Protein AF-A0A1Q8LEY6-F1 (afdb_monomer)

Radius of gyration: 13.48 Å; Cα contacts (8 Å, |Δi|>4): 35; chains: 1; bounding box: 34×35×33 Å

Sequence (63 aa):
MPPAPRPRTDDDLPACVTVLRAVHDTDRYPSTWPADPVAFLSPPGLVTALVVTAGGSRGTPPC

Mean predicted aligned error: 6.33 Å

pLDDT: mean 87.29, std 14.31, range [47.78, 96.69]

Solvent-accessible surface area (backbone atoms only — not comparable to full-atom values): 4239 Å² total; per-residue (Å²): 130,83,66,73,72,39,81,56,55,79,85,47,45,69,58,52,45,54,54,46,48,54,37,28,75,74,71,44,39,59,78,64,82,62,96,51,57,62,51,68,77,56,45,93,84,69,87,79,58,68,43,60,78,76,82,84,75,88,72,78,78,84,132

Nearest PDB structures (foldseek):
  7zkt-assembly4_H  TM=6.087E-01  e=4.078E+00  Physcomitrium patens

Secondary structure (DSSP, 8-state):
-PPPPEE--GGGHHHHHHHHHHHHHHH--SSS--S-HHHHHS-TT----EE--PPS--PPPP-

Structure (mmCIF, N/CA/C/O backbone):
data_AF-A0A1Q8LEY6-F1
#
_entry.id   AF-A0A1Q8LEY6-F1
#
loop_
_atom_site.group_PDB
_atom_site.id
_atom_site.type_symbol
_atom_site.label_atom_id
_atom_site.label_alt_id
_atom_site.label_comp_id
_atom_site.label_asym_id
_atom_site.label_entity_id
_atom_site.label_seq_id
_atom_site.pdbx_PDB_ins_code
_atom_site.Cartn_x
_atom_site.Cartn_y
_atom_site.Cartn_z
_atom_site.occupancy
_atom_site.B_iso_or_equiv
_atom_site.auth_seq_id
_atom_site.auth_comp_id
_atom_site.auth_asym_id
_atom_site.auth_atom_id
_atom_site.pdbx_PDB_model_num
ATOM 1 N N . MET A 1 1 ? 4.953 22.713 -10.136 1.00 64.38 1 MET A N 1
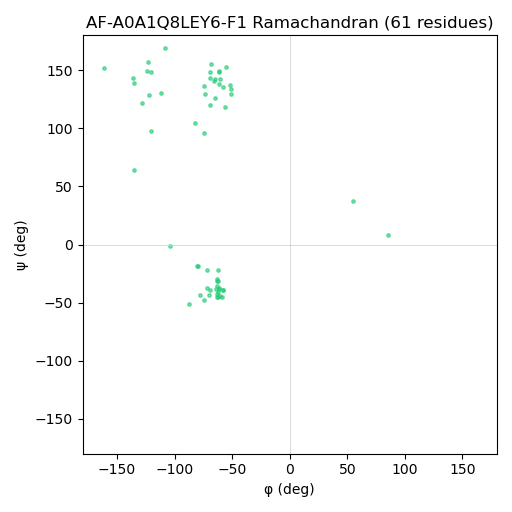ATOM 2 C CA . MET A 1 1 ? 4.482 22.397 -8.772 1.00 64.38 1 MET A CA 1
ATOM 3 C C . MET A 1 1 ? 3.948 20.976 -8.803 1.00 64.38 1 MET A C 1
ATOM 5 O O . MET A 1 1 ? 3.132 20.715 -9.682 1.00 64.38 1 MET A O 1
ATOM 9 N N . PRO A 1 2 ? 4.455 20.046 -7.975 1.00 68.94 2 PRO A N 1
ATOM 10 C CA . PRO A 1 2 ? 3.901 18.699 -7.930 1.00 68.94 2 PRO A CA 1
ATOM 11 C C . PRO A 1 2 ? 2.430 18.754 -7.481 1.00 68.94 2 PRO A C 1
ATOM 13 O O . PRO A 1 2 ? 2.059 19.676 -6.746 1.00 68.94 2 PRO A O 1
ATOM 16 N N . PRO A 1 3 ? 1.588 17.816 -7.939 1.00 81.00 3 PRO A N 1
ATOM 17 C CA . PRO A 1 3 ? 0.193 17.775 -7.531 1.00 81.00 3 PRO A CA 1
ATOM 18 C C . PRO A 1 3 ? 0.082 17.582 -6.018 1.00 81.00 3 PRO A C 1
ATOM 20 O O . PRO A 1 3 ? 0.877 16.863 -5.410 1.00 81.00 3 PRO A O 1
ATOM 23 N N . ALA A 1 4 ? -0.902 18.245 -5.413 1.00 88.69 4 ALA A N 1
ATOM 24 C CA . ALA A 1 4 ? -1.147 18.130 -3.984 1.00 88.69 4 ALA A CA 1
ATOM 25 C C . ALA A 1 4 ? -1.676 16.724 -3.637 1.00 88.69 4 ALA A C 1
ATOM 27 O O . ALA A 1 4 ? -2.460 16.160 -4.407 1.00 88.69 4 ALA A O 1
ATOM 28 N N . PRO A 1 5 ? -1.277 16.155 -2.487 1.00 93.75 5 PRO A N 1
ATOM 29 C CA . PRO A 1 5 ? -1.831 14.895 -2.011 1.00 93.75 5 PRO A CA 1
ATOM 30 C C . PRO A 1 5 ? -3.314 15.042 -1.668 1.00 93.75 5 PRO A C 1
ATOM 32 O O . PRO A 1 5 ? -3.729 16.037 -1.073 1.00 93.75 5 PRO A O 1
ATOM 35 N N . ARG A 1 6 ? -4.103 14.019 -2.008 1.00 94.94 6 ARG A N 1
ATOM 36 C CA . ARG A 1 6 ? -5.518 13.897 -1.629 1.00 94.94 6 ARG A CA 1
ATOM 37 C C . ARG A 1 6 ? -5.773 12.595 -0.864 1.00 94.94 6 ARG A C 1
ATOM 39 O O . ARG A 1 6 ? -5.004 11.651 -1.052 1.00 94.94 6 ARG A O 1
ATOM 46 N N . PRO A 1 7 ? -6.842 12.504 -0.048 1.00 96.44 7 PRO A N 1
ATOM 47 C CA . PRO A 1 7 ? -7.281 11.236 0.527 1.00 96.44 7 PRO A CA 1
ATOM 48 C C . PRO A 1 7 ? -7.426 10.152 -0.542 1.00 96.44 7 PRO A C 1
ATOM 50 O O . PRO A 1 7 ? -7.976 10.397 -1.622 1.00 96.44 7 PRO A O 1
ATOM 53 N N . ARG A 1 8 ? -6.884 8.972 -0.239 1.00 95.81 8 ARG A N 1
ATOM 54 C CA . ARG A 1 8 ? -7.003 7.781 -1.076 1.00 95.81 8 ARG A CA 1
ATOM 55 C C . ARG A 1 8 ? -8.408 7.203 -0.947 1.00 95.81 8 ARG A C 1
ATOM 57 O O . ARG A 1 8 ? -8.910 7.079 0.168 1.00 95.81 8 ARG A O 1
ATOM 64 N N . THR A 1 9 ? -9.000 6.812 -2.067 1.00 94.62 9 THR A N 1
ATO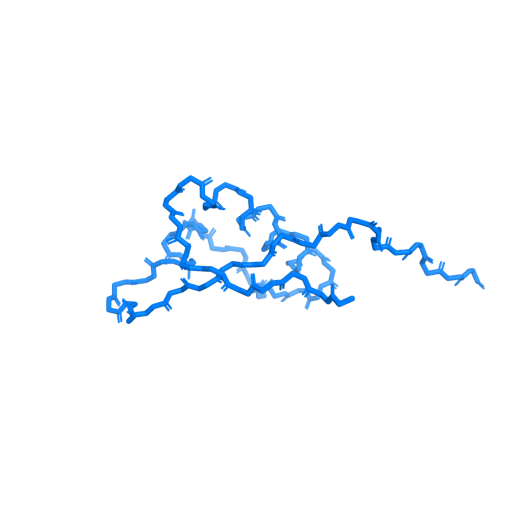M 65 C CA . THR A 1 9 ? -10.251 6.045 -2.113 1.00 94.62 9 THR A CA 1
ATOM 66 C C . THR A 1 9 ? -9.980 4.606 -2.545 1.00 94.62 9 THR A C 1
ATOM 68 O O . THR A 1 9 ? -8.880 4.278 -2.998 1.00 94.62 9 THR A O 1
ATOM 71 N N . ASP A 1 10 ? -10.977 3.730 -2.421 1.00 94.44 10 ASP A N 1
ATOM 72 C CA . ASP A 1 10 ? -10.828 2.329 -2.828 1.00 94.44 10 ASP A CA 1
ATOM 73 C C . ASP A 1 10 ? -10.567 2.179 -4.338 1.00 94.44 10 ASP A C 1
ATOM 75 O O . ASP A 1 10 ? -9.823 1.289 -4.748 1.00 94.44 10 ASP A O 1
ATOM 79 N N . ASP A 1 11 ? -11.068 3.107 -5.162 1.00 94.69 11 ASP A N 1
ATOM 80 C CA . ASP A 1 11 ? -10.781 3.174 -6.604 1.00 94.69 11 ASP A CA 1
ATOM 81 C C . ASP A 1 11 ? -9.296 3.398 -6.932 1.00 94.69 11 ASP A C 1
ATOM 83 O O . ASP A 1 11 ? -8.838 3.056 -8.023 1.00 94.69 11 ASP A O 1
ATOM 87 N N . ASP A 1 12 ? -8.512 3.946 -6.000 1.00 95.31 12 ASP A N 1
ATOM 88 C CA . ASP A 1 12 ? -7.075 4.146 -6.196 1.00 95.31 12 ASP A CA 1
ATOM 89 C C . ASP A 1 12 ? -6.267 2.863 -5.948 1.00 95.31 12 ASP A C 1
ATOM 91 O O . ASP A 1 12 ? -5.115 2.763 -6.382 1.00 95.31 12 ASP A O 1
ATOM 95 N N . LEU A 1 13 ? -6.835 1.870 -5.250 1.00 95.38 13 LEU A N 1
ATOM 96 C CA . LEU A 1 13 ? -6.114 0.663 -4.837 1.00 95.38 13 LEU A CA 1
ATOM 97 C C . LEU A 1 13 ? -5.532 -0.125 -6.019 1.00 95.38 13 LEU A C 1
ATOM 99 O O . LEU A 1 13 ? -4.350 -0.466 -5.941 1.00 95.38 13 LEU A O 1
ATOM 103 N N . PRO A 1 14 ? -6.250 -0.368 -7.135 1.00 95.25 14 PRO A N 1
ATOM 104 C CA . PRO A 1 14 ? -5.671 -1.051 -8.295 1.00 95.25 14 PRO A CA 1
ATOM 105 C C . PRO A 1 14 ? -4.434 -0.334 -8.864 1.00 95.25 14 PRO A C 1
ATOM 107 O O . PRO A 1 14 ? -3.434 -0.970 -9.219 1.00 95.25 14 PRO A O 1
ATOM 110 N N . ALA A 1 15 ? -4.459 1.001 -8.904 1.00 94.44 15 ALA A N 1
ATOM 111 C CA . ALA A 1 15 ? -3.325 1.800 -9.357 1.00 94.44 15 ALA A CA 1
ATOM 112 C C . ALA A 1 15 ? -2.167 1.753 -8.344 1.00 94.44 15 ALA A C 1
ATOM 114 O O . ALA A 1 15 ? -1.016 1.541 -8.729 1.00 94.44 15 ALA A O 1
ATOM 115 N N . CYS A 1 16 ? -2.456 1.863 -7.045 1.00 95.44 16 CYS A N 1
ATOM 116 C CA . CYS A 1 16 ? -1.453 1.721 -5.990 1.00 95.44 16 CYS A CA 1
ATOM 117 C C . CYS A 1 16 ? -0.796 0.332 -5.983 1.00 95.44 16 CYS A C 1
ATOM 119 O O . CYS A 1 16 ? 0.413 0.245 -5.786 1.00 95.44 16 CYS A O 1
ATOM 121 N N . VAL A 1 17 ? -1.546 -0.746 -6.241 1.00 96.69 17 VAL A N 1
ATOM 122 C CA . VAL A 1 17 ? -0.997 -2.109 -6.369 1.00 96.69 17 VAL A CA 1
ATOM 123 C C . VAL A 1 17 ? -0.050 -2.204 -7.565 1.00 96.69 17 VAL A C 1
ATOM 125 O O . VAL A 1 17 ? 1.003 -2.832 -7.467 1.00 96.69 17 VAL A O 1
ATOM 128 N N . THR A 1 18 ? -0.377 -1.542 -8.675 1.00 95.25 18 THR A N 1
ATOM 129 C C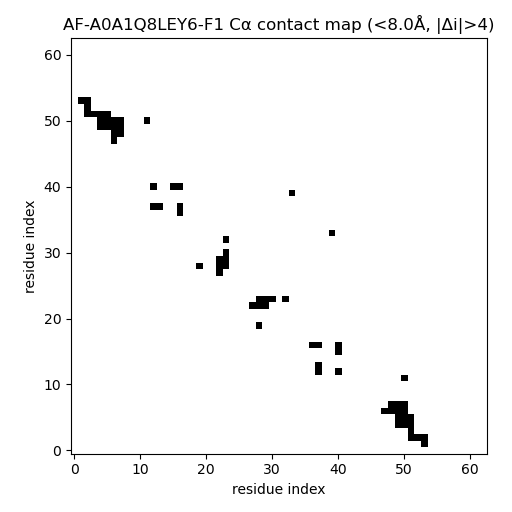A . THR A 1 18 ? 0.503 -1.484 -9.853 1.00 95.25 18 THR A CA 1
ATOM 130 C C . THR A 1 18 ? 1.817 -0.769 -9.528 1.00 95.25 18 THR A C 1
ATOM 132 O O . THR A 1 18 ? 2.893 -1.250 -9.884 1.00 95.25 18 THR A O 1
ATOM 135 N N . VAL A 1 19 ? 1.754 0.344 -8.791 1.00 94.69 19 VAL A N 1
ATOM 136 C CA . VAL A 1 19 ? 2.953 1.043 -8.297 1.00 94.69 19 VAL A CA 1
ATOM 137 C C . VAL A 1 19 ? 3.745 0.155 -7.334 1.00 94.69 19 VAL A C 1
ATOM 139 O O . VAL A 1 19 ? 4.957 0.028 -7.490 1.00 94.69 19 VAL A O 1
ATOM 142 N N . LEU A 1 20 ? 3.077 -0.518 -6.392 1.00 95.50 20 LEU A N 1
ATOM 143 C CA . LEU A 1 20 ? 3.708 -1.452 -5.457 1.00 95.50 20 LEU A CA 1
ATOM 144 C C . LEU A 1 20 ? 4.432 -2.587 -6.193 1.00 95.50 20 LEU A C 1
ATOM 146 O O . LEU A 1 20 ? 5.527 -2.973 -5.797 1.00 95.50 20 LEU A O 1
ATOM 150 N N . ARG A 1 21 ? 3.855 -3.095 -7.288 1.00 95.25 21 ARG A N 1
ATOM 151 C CA . ARG A 1 21 ? 4.493 -4.104 -8.143 1.00 95.25 21 ARG A CA 1
ATOM 152 C C . ARG A 1 21 ? 5.773 -3.575 -8.779 1.00 95.25 21 ARG A C 1
ATOM 154 O O . ARG A 1 21 ? 6.793 -4.246 -8.716 1.00 95.25 21 ARG A O 1
ATOM 161 N N . ALA A 1 22 ? 5.752 -2.355 -9.310 1.00 95.00 22 ALA A N 1
ATOM 162 C CA . ALA A 1 22 ? 6.947 -1.750 -9.890 1.00 95.00 22 ALA A CA 1
ATOM 163 C C . ALA A 1 22 ? 8.080 -1.565 -8.858 1.00 95.00 22 ALA A C 1
ATOM 165 O O . ALA A 1 22 ? 9.247 -1.760 -9.201 1.00 95.00 22 ALA A O 1
ATOM 166 N N . VAL A 1 23 ? 7.742 -1.220 -7.610 1.00 94.81 23 VAL A N 1
ATOM 167 C CA . VAL A 1 23 ? 8.700 -1.127 -6.490 1.00 94.81 23 VAL A CA 1
ATOM 168 C C . VAL A 1 23 ? 9.204 -2.514 -6.080 1.00 94.81 23 VAL A C 1
ATOM 170 O O . VAL A 1 23 ? 10.393 -2.693 -5.837 1.00 94.81 23 VAL A O 1
ATOM 173 N N . HIS A 1 24 ? 8.341 -3.531 -6.072 1.00 94.31 24 HIS A N 1
ATOM 174 C CA . HIS A 1 24 ? 8.758 -4.908 -5.800 1.00 94.31 24 HIS A CA 1
ATOM 175 C C . HIS A 1 24 ? 9.772 -5.405 -6.829 1.00 94.31 24 HIS A C 1
ATOM 177 O O . HIS A 1 24 ? 10.779 -6.017 -6.471 1.00 94.31 24 HIS A O 1
ATOM 183 N N . ASP A 1 25 ? 9.520 -5.127 -8.102 1.00 94.31 25 ASP A N 1
ATOM 184 C CA . ASP A 1 25 ? 10.372 -5.596 -9.187 1.00 94.31 25 ASP A CA 1
ATOM 185 C C . ASP A 1 25 ? 11.715 -4.850 -9.216 1.00 94.31 25 ASP A C 1
ATOM 187 O O . ASP A 1 25 ? 12.749 -5.465 -9.467 1.00 94.31 25 ASP A O 1
ATOM 191 N N . THR A 1 26 ? 11.712 -3.546 -8.916 1.00 95.56 26 THR A N 1
ATOM 192 C CA . THR A 1 26 ? 12.908 -2.685 -9.005 1.00 95.56 26 THR A CA 1
ATOM 193 C C . THR A 1 26 ? 13.726 -2.698 -7.716 1.00 95.56 26 THR A 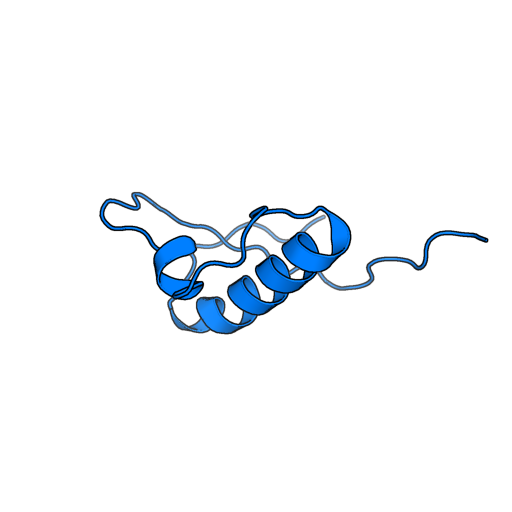C 1
ATOM 195 O O . THR A 1 26 ? 14.927 -2.948 -7.732 1.00 95.56 26 THR A O 1
ATOM 198 N N . ASP A 1 27 ? 13.063 -2.453 -6.590 1.00 94.81 27 ASP A N 1
ATOM 199 C CA . ASP A 1 27 ? 13.692 -2.192 -5.295 1.00 94.81 27 ASP A CA 1
ATOM 200 C C . ASP A 1 27 ? 13.601 -3.398 -4.354 1.00 94.81 27 ASP A C 1
ATOM 202 O O . ASP A 1 27 ? 14.088 -3.352 -3.225 1.00 94.81 27 ASP A O 1
ATOM 206 N N . ARG A 1 28 ? 12.956 -4.489 -4.800 1.00 93.44 28 ARG A N 1
ATOM 207 C CA . ARG A 1 28 ? 12.695 -5.682 -3.979 1.00 93.44 28 ARG A CA 1
ATOM 208 C C . ARG A 1 28 ? 11.961 -5.318 -2.688 1.00 93.44 28 ARG A C 1
ATOM 210 O O . 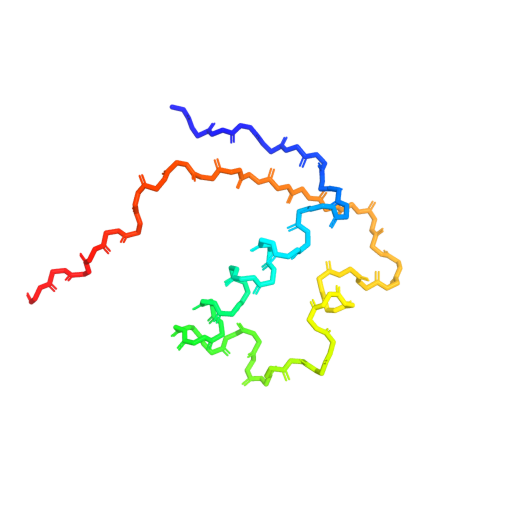ARG A 1 28 ? 12.205 -5.917 -1.640 1.00 93.44 28 ARG A O 1
ATOM 217 N N . TYR A 1 29 ? 11.044 -4.351 -2.773 1.00 85.25 29 TYR A N 1
ATOM 218 C CA . TYR A 1 29 ? 10.137 -3.997 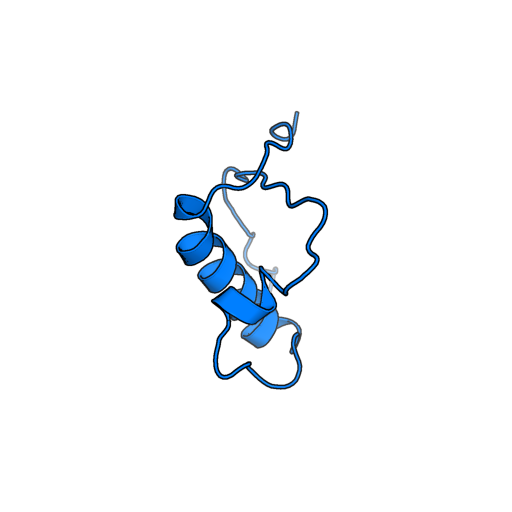-1.687 1.00 85.25 29 TYR A CA 1
ATOM 219 C C . TYR A 1 29 ? 8.661 -4.119 -2.104 1.00 85.25 29 TYR A C 1
ATOM 221 O O . TYR A 1 29 ? 8.254 -3.522 -3.096 1.00 85.25 29 TYR A O 1
ATOM 229 N N . PRO A 1 30 ? 7.825 -4.825 -1.326 1.00 88.69 30 PRO A N 1
ATOM 230 C CA . PRO A 1 30 ? 8.200 -5.687 -0.201 1.00 88.69 30 PRO A CA 1
ATOM 231 C C . PRO A 1 30 ? 9.095 -6.838 -0.679 1.00 88.69 30 PRO A C 1
ATOM 233 O O . PRO A 1 30 ? 8.962 -7.270 -1.814 1.00 88.69 30 PRO A O 1
ATOM 236 N N . SER A 1 31 ? 10.026 -7.346 0.133 1.00 91.88 31 SER A N 1
ATOM 237 C CA . SER A 1 31 ? 10.982 -8.373 -0.343 1.00 91.88 31 SER A CA 1
ATOM 238 C C . SER A 1 31 ? 10.314 -9.670 -0.784 1.00 91.88 31 SER A C 1
ATOM 240 O O . SER A 1 31 ? 10.757 -10.303 -1.744 1.00 91.88 31 SER A O 1
ATOM 242 N N . THR A 1 32 ? 9.193 -9.999 -0.151 1.00 93.38 32 THR A N 1
ATOM 243 C CA . THR A 1 32 ? 8.269 -11.036 -0.598 1.00 93.38 32 THR A CA 1
ATOM 244 C C . THR A 1 32 ? 6.984 -10.364 -1.047 1.00 93.38 32 THR A C 1
ATOM 246 O O . THR A 1 32 ? 6.425 -9.545 -0.317 1.00 93.38 32 THR A O 1
ATOM 249 N N . TRP A 1 33 ? 6.504 -10.717 -2.238 1.00 94.38 33 TRP A N 1
ATOM 250 C CA . TRP A 1 33 ? 5.213 -10.232 -2.703 1.00 94.38 33 TRP A CA 1
ATOM 251 C C . TRP A 1 33 ? 4.086 -10.779 -1.804 1.00 94.38 33 TRP A C 1
ATOM 253 O O . TRP A 1 33 ? 4.016 -11.996 -1.613 1.00 94.38 33 TRP A O 1
ATOM 263 N N . PRO A 1 34 ? 3.216 -9.923 -1.235 1.00 94.38 34 PRO A N 1
ATOM 264 C CA . PRO A 1 34 ? 2.132 -10.366 -0.365 1.00 94.38 34 PRO A CA 1
ATOM 265 C C . PRO A 1 34 ? 1.057 -11.121 -1.155 1.00 94.38 34 PRO A C 1
ATOM 267 O O . PRO A 1 34 ? 0.781 -10.807 -2.313 1.00 94.38 34 PRO A O 1
ATOM 270 N N . ALA A 1 35 ? 0.409 -12.093 -0.506 1.00 95.25 35 ALA A N 1
ATOM 271 C CA . ALA A 1 35 ? -0.722 -12.818 -1.093 1.00 95.25 35 ALA A CA 1
ATOM 272 C C . ALA A 1 35 ? -1.916 -11.890 -1.376 1.00 95.25 35 ALA A C 1
ATOM 274 O O . ALA A 1 35 ? -2.593 -12.051 -2.388 1.00 95.25 35 ALA A O 1
ATOM 275 N N . ASP A 1 36 ? -2.123 -10.897 -0.506 1.00 95.62 36 ASP A N 1
ATOM 276 C CA . ASP A 1 36 ? -3.106 -9.833 -0.684 1.00 95.62 36 ASP A CA 1
ATOM 277 C C . ASP A 1 36 ? -2.404 -8.459 -0.686 1.00 95.62 36 ASP A C 1
ATOM 279 O O . ASP A 1 36 ? -2.081 -7.910 0.375 1.00 95.62 36 ASP A O 1
ATOM 283 N N . PRO A 1 37 ? -2.121 -7.892 -1.872 1.00 95.31 37 PRO A N 1
ATOM 284 C CA . PRO A 1 37 ? -1.477 -6.590 -1.980 1.00 95.31 37 PRO A CA 1
ATOM 285 C C . PRO A 1 37 ? -2.407 -5.433 -1.597 1.00 95.31 37 PRO A C 1
ATOM 287 O O . PRO A 1 37 ? -1.919 -4.365 -1.232 1.00 95.31 37 PRO A O 1
ATOM 290 N N . VAL A 1 38 ? -3.729 -5.622 -1.643 1.00 95.12 38 VAL A N 1
ATOM 291 C CA . VAL A 1 38 ? -4.687 -4.595 -1.225 1.00 95.12 38 VAL A CA 1
ATOM 292 C C . VAL A 1 38 ? -4.714 -4.504 0.296 1.00 95.12 38 VAL A C 1
ATOM 294 O O . VAL A 1 38 ? -4.560 -3.409 0.830 1.00 95.12 38 VAL A O 1
ATOM 297 N N . ALA A 1 39 ? -4.804 -5.633 1.002 1.00 94.62 39 ALA A N 1
ATOM 298 C CA . ALA A 1 39 ? -4.708 -5.657 2.462 1.00 94.62 39 ALA A CA 1
ATOM 299 C C . ALA A 1 39 ? -3.337 -5.177 2.966 1.00 94.62 39 ALA A C 1
ATOM 301 O O . ALA A 1 39 ? -3.252 -4.541 4.014 1.00 94.62 39 ALA A O 1
ATOM 302 N N . PHE A 1 40 ? -2.264 -5.412 2.201 1.00 94.50 40 PHE A N 1
ATOM 303 C CA . PHE A 1 40 ? -0.947 -4.838 2.492 1.00 94.50 40 PHE A CA 1
ATOM 304 C C . PHE A 1 40 ? -0.957 -3.301 2.430 1.00 94.50 40 PHE A C 1
ATOM 306 O O . PHE A 1 40 ? -0.362 -2.635 3.274 1.00 94.50 40 PHE A O 1
ATOM 313 N N . LEU A 1 41 ? -1.650 -2.731 1.442 1.00 94.62 41 LEU A N 1
ATOM 314 C CA . LEU A 1 41 ? -1.798 -1.285 1.268 1.00 94.62 41 LEU A CA 1
ATOM 315 C C . LEU A 1 41 ? -2.863 -0.661 2.184 1.00 94.62 41 LEU A C 1
ATOM 317 O O . LEU A 1 41 ? -2.864 0.560 2.358 1.00 94.62 41 LEU A O 1
ATOM 321 N N . SER A 1 42 ? -3.774 -1.466 2.726 1.00 94.62 42 SER A N 1
ATOM 322 C CA . SER A 1 42 ? -4.896 -1.063 3.579 1.00 94.62 42 SER A CA 1
ATOM 323 C C . SER A 1 42 ? -5.030 -1.995 4.789 1.00 94.62 42 SER A C 1
ATOM 325 O O . SER A 1 42 ? -6.030 -2.706 4.909 1.00 94.62 42 SER A O 1
ATOM 327 N N . PRO A 1 43 ? -4.035 -2.026 5.692 1.00 93.44 43 PRO A N 1
ATOM 328 C CA . PRO A 1 43 ? -4.097 -2.891 6.860 1.00 93.44 43 PRO A CA 1
ATOM 329 C C . PRO A 1 43 ? -5.187 -2.428 7.842 1.00 93.44 43 PRO A C 1
ATOM 331 O O . PRO A 1 43 ? -5.525 -1.238 7.890 1.00 93.44 43 PRO A O 1
ATOM 334 N N . PRO A 1 44 ? -5.723 -3.335 8.680 1.00 92.38 44 PRO A N 1
ATOM 335 C CA . PRO A 1 44 ? -6.632 -2.950 9.753 1.00 92.38 44 PRO A CA 1
ATOM 336 C C . PRO A 1 44 ? -5.950 -1.940 10.687 1.00 92.38 44 PRO A C 1
ATOM 338 O O . PRO A 1 44 ? -4.792 -2.109 11.064 1.00 92.38 44 PRO A O 1
ATOM 341 N N . GLY A 1 45 ? -6.670 -0.881 11.059 1.00 91.75 45 GLY A N 1
ATOM 342 C CA . GLY A 1 45 ? -6.128 0.209 11.880 1.00 91.75 45 GLY A CA 1
ATOM 343 C C . GLY A 1 45 ? -5.401 1.308 11.096 1.00 91.75 45 GLY A C 1
ATOM 344 O O . GLY A 1 45 ? -4.802 2.188 11.713 1.00 91.75 45 GLY A O 1
ATOM 345 N N . LEU A 1 46 ? -5.459 1.299 9.758 1.00 93.44 46 LEU A N 1
ATOM 346 C CA . LEU A 1 46 ? -4.986 2.412 8.936 1.00 93.44 46 LEU A CA 1
ATOM 347 C C . LEU A 1 46 ? -5.699 3.718 9.333 1.00 93.44 46 LEU A C 1
ATOM 349 O O . LEU A 1 46 ? -6.914 3.839 9.197 1.00 93.44 46 LEU A O 1
ATOM 353 N N . VAL A 1 47 ? -4.929 4.705 9.799 1.00 94.00 47 VAL A N 1
ATOM 354 C CA . VAL A 1 47 ? -5.461 6.009 10.237 1.00 94.00 47 VAL A CA 1
ATOM 355 C C . VAL A 1 47 ? -5.787 6.909 9.044 1.00 94.00 47 VAL A C 1
ATOM 357 O O . VAL A 1 47 ? -6.823 7.566 9.022 1.00 94.00 47 VAL A O 1
ATOM 360 N N . THR A 1 48 ? -4.902 6.959 8.047 1.00 93.31 48 THR A N 1
ATOM 361 C CA . THR A 1 48 ? -5.120 7.702 6.802 1.00 93.31 48 THR A CA 1
ATOM 362 C C . THR A 1 48 ? -4.170 7.213 5.712 1.00 93.31 48 THR A C 1
ATOM 364 O O . THR A 1 48 ? -3.064 6.757 6.003 1.00 93.31 48 THR A O 1
ATOM 367 N N . ALA A 1 49 ? -4.590 7.332 4.456 1.00 95.19 49 ALA A N 1
ATOM 368 C CA . ALA A 1 49 ? -3.739 7.146 3.290 1.00 95.19 49 ALA A CA 1
ATOM 369 C C . ALA A 1 49 ? -4.010 8.264 2.286 1.00 95.19 49 ALA A C 1
ATOM 371 O O . ALA A 1 49 ? -5.157 8.650 2.057 1.00 95.19 49 ALA A O 1
ATOM 372 N N . LEU A 1 50 ? -2.940 8.769 1.678 1.00 95.50 50 LEU A N 1
ATOM 373 C CA . LEU A 1 50 ? -2.994 9.828 0.682 1.00 95.50 50 LEU A CA 1
ATOM 374 C C . LEU A 1 50 ? -2.399 9.325 -0.630 1.00 95.50 50 LEU A C 1
ATOM 376 O O . LEU A 1 50 ? -1.471 8.516 -0.630 1.00 95.50 50 LEU A O 1
ATOM 380 N N . VAL A 1 51 ? -2.908 9.841 -1.743 1.00 95.06 51 VAL A N 1
ATOM 381 C CA . VAL A 1 51 ? -2.370 9.593 -3.081 1.00 95.06 51 VAL A CA 1
ATOM 382 C C . VAL A 1 51 ? -2.022 10.896 -3.773 1.00 95.06 51 VAL A C 1
ATOM 384 O O . VAL A 1 51 ? -2.656 11.934 -3.570 1.00 95.06 51 VAL A O 1
ATOM 387 N N . VAL A 1 52 ? -1.005 10.811 -4.622 1.00 94.12 52 VAL A N 1
ATOM 388 C CA . VAL A 1 52 ? -0.595 11.867 -5.541 1.00 94.12 52 VAL A CA 1
ATOM 389 C C . VAL A 1 52 ? -0.496 11.237 -6.919 1.00 94.12 52 VAL A C 1
ATOM 391 O O . VAL A 1 52 ? 0.267 10.295 -7.125 1.00 94.12 52 VAL A O 1
ATOM 394 N N . THR A 1 53 ? -1.249 11.763 -7.877 1.00 88.75 53 THR A N 1
ATOM 395 C CA . THR A 1 53 ? -1.118 11.345 -9.272 1.00 88.75 53 THR A CA 1
ATOM 396 C C . THR A 1 53 ? 0.049 12.096 -9.894 1.00 88.75 53 THR A C 1
ATOM 398 O O . THR A 1 53 ? -0.070 13.279 -10.195 1.00 88.75 53 THR A O 1
ATOM 401 N N . ALA A 1 54 ? 1.188 11.436 -10.087 1.00 82.00 54 ALA A N 1
ATOM 402 C CA . ALA A 1 54 ? 2.290 12.033 -10.833 1.00 82.00 54 ALA A CA 1
ATOM 403 C C . ALA A 1 54 ? 1.954 12.062 -12.336 1.00 82.00 54 ALA A C 1
ATOM 405 O O . ALA A 1 54 ? 1.575 11.042 -12.910 1.00 82.00 54 ALA A O 1
ATOM 406 N N . GLY A 1 55 ? 2.112 13.217 -12.989 1.00 69.44 55 GLY A N 1
ATOM 407 C CA . GLY A 1 55 ? 2.204 13.260 -14.451 1.00 69.44 55 GLY A CA 1
ATOM 408 C C . GLY A 1 55 ? 3.532 12.624 -14.875 1.00 69.44 55 GLY A C 1
ATOM 409 O O . GLY A 1 55 ? 4.576 13.076 -14.414 1.00 69.44 55 GLY A O 1
ATOM 410 N N . GLY A 1 56 ? 3.494 11.548 -15.672 1.00 63.56 56 GLY A N 1
ATOM 411 C CA . GLY A 1 56 ? 4.678 10.767 -16.087 1.00 63.56 56 GLY A CA 1
ATOM 412 C C . GLY A 1 56 ? 5.769 11.621 -16.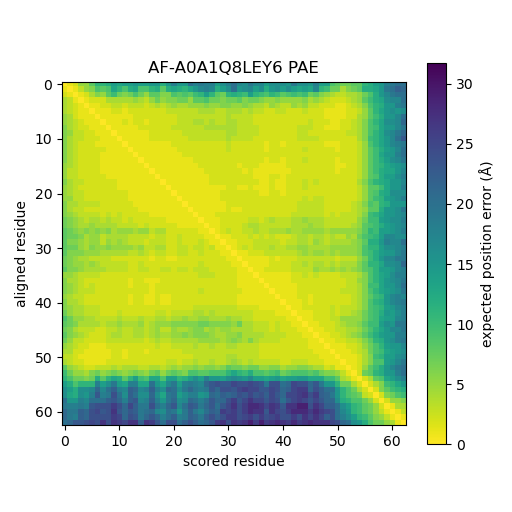759 1.00 63.56 56 GLY A C 1
ATOM 413 O O . GLY A 1 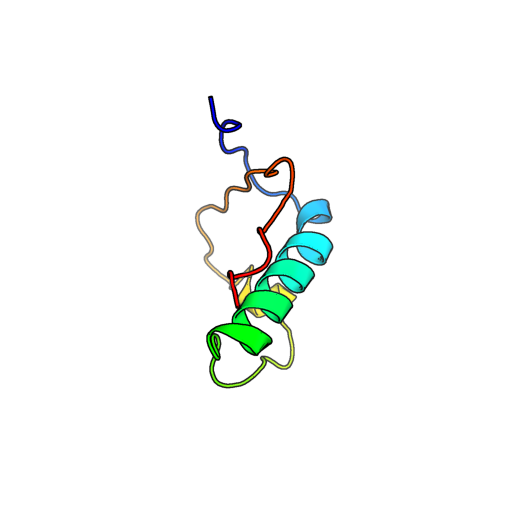56 ? 5.470 12.659 -17.336 1.00 63.56 56 GLY A O 1
ATOM 414 N N . SER A 1 57 ? 7.054 11.263 -16.711 1.00 50.12 57 SER A N 1
ATOM 415 C CA . SER A 1 57 ? 7.655 9.953 -16.992 1.00 50.12 57 SER A CA 1
ATOM 416 C C . SER A 1 57 ? 8.725 9.542 -15.965 1.00 50.12 57 SER A C 1
ATOM 418 O O . SER A 1 57 ? 9.532 10.353 -15.516 1.00 50.12 57 SER A O 1
ATOM 420 N N . ARG A 1 58 ? 8.795 8.245 -15.630 1.00 54.19 58 ARG A N 1
ATOM 421 C CA . ARG A 1 58 ? 9.999 7.668 -15.013 1.00 54.19 58 ARG A CA 1
ATOM 422 C C . ARG A 1 58 ? 11.034 7.548 -16.131 1.00 54.19 58 ARG A C 1
ATOM 424 O O . ARG A 1 58 ? 10.937 6.636 -16.946 1.00 54.19 58 ARG A O 1
ATOM 431 N N . GLY A 1 59 ? 11.915 8.542 -16.243 1.00 50.28 59 GLY A N 1
ATOM 432 C CA . GLY A 1 59 ? 12.943 8.591 -17.280 1.00 50.28 59 GLY A CA 1
ATOM 433 C C . GLY A 1 59 ? 13.755 7.297 -17.327 1.00 50.28 59 GLY A C 1
ATOM 434 O O . GLY A 1 59 ? 14.109 6.740 -16.288 1.00 50.28 59 GLY A O 1
ATOM 435 N N . THR A 1 60 ? 14.016 6.812 -18.538 1.00 47.78 60 THR A N 1
ATOM 436 C CA . THR A 1 60 ? 14.991 5.756 -18.817 1.00 47.78 60 THR A CA 1
ATOM 437 C C . THR A 1 60 ? 16.327 6.130 -18.159 1.00 47.78 60 THR A C 1
ATOM 439 O O . THR A 1 60 ? 16.772 7.264 -18.360 1.00 47.78 60 THR A O 1
ATOM 442 N N . PRO A 1 61 ? 16.977 5.254 -17.369 1.00 54.53 61 PRO A N 1
ATOM 443 C CA . PRO A 1 61 ? 18.328 5.541 -16.891 1.00 54.53 61 PRO A CA 1
ATOM 444 C C . PRO A 1 61 ? 19.273 5.670 -18.104 1.00 54.53 61 PRO A C 1
ATOM 446 O O . PRO A 1 61 ? 19.117 4.896 -19.053 1.00 54.53 61 PRO A O 1
ATOM 4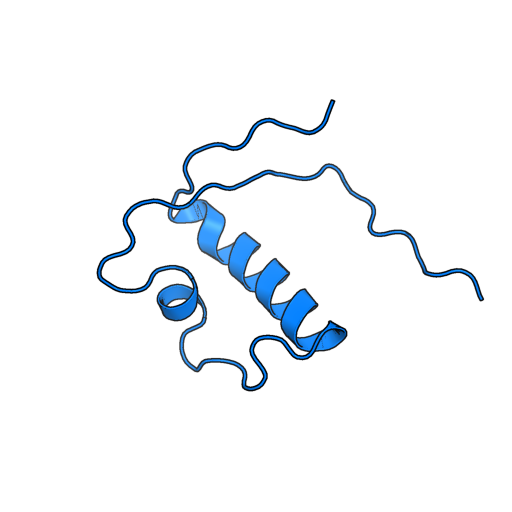49 N N . PRO A 1 62 ? 20.202 6.648 -18.136 1.00 53.72 62 PRO A N 1
ATOM 450 C CA . PRO A 1 62 ? 21.157 6.753 -19.237 1.00 53.72 62 PRO A CA 1
ATOM 451 C C . PRO A 1 62 ? 22.095 5.533 -19.265 1.00 53.72 62 PRO A C 1
ATOM 453 O O . PRO A 1 62 ? 22.456 5.019 -18.205 1.00 53.72 62 PRO A O 1
ATOM 456 N N . CYS A 1 63 ? 22.427 5.089 -20.487 1.00 56.16 63 CYS A N 1
ATOM 457 C CA . CYS A 1 63 ? 23.344 3.985 -20.799 1.00 56.16 63 CYS A CA 1
ATOM 458 C C . CYS A 1 63 ? 24.751 4.177 -20.227 1.00 56.16 63 CYS A C 1
ATOM 460 O O . CYS A 1 63 ? 25.226 5.337 -20.218 1.00 56.16 63 CYS A O 1
#

Foldseek 3Di:
DFADKDFDDPVCQVVVLVVQVVCCVPVCVVVDDDPDVSCVVVPPPDPTDIDGDGDDDPDDDDD